Protein AF-A0A1I8CWQ1-F1 (afdb_monomer)

Foldseek 3Di:
DDDVVVVVVVVVVVVVVVVVVVPPDPPPDDPDDPPPPCDPPPPPPPFPFQDFDPAQVPEDFQFGQDPRTTGGDPPPDPLSVLRNPQAAQDPPLVVCLVVCPPPVCVVVCVVHVVVSVVVSDD

Mean predicted aligned error: 17.4 Å

Radius of gyration: 24.76 Å; Cα contacts (8 Å, |Δi|>4): 114; chains: 1; bounding box: 65×32×68 Å

Solvent-accessible surface area (backbone atoms only — not comparable to full-atom values): 7535 Å² total; per-residue (Å²): 136,85,58,65,70,58,55,54,51,52,51,52,53,53,55,52,55,59,58,55,60,73,69,57,70,77,80,77,81,78,75,70,76,73,78,77,73,82,64,75,78,78,82,73,84,65,85,66,72,69,49,75,31,92,45,44,84,74,26,61,90,46,25,34,48,51,96,50,26,17,37,70,55,78,66,84,45,72,64,48,40,55,45,57,66,42,48,60,76,48,80,69,34,85,76,46,42,86,41,41,80,33,87,88,39,27,73,57,34,61,72,26,18,20,41,57,52,63,68,66,72,134

pLDDT: mean 71.29, std 14.22, range [42.31, 90.44]

Sequence (122 aa):
MVNINLIGAILLVVFVSMSEAARRKPYRIGTAPPPLRSRPFPNNNRPEVAGNCITSAQCKQGFSCQNSMCVRIPVNTFRQWKLAQCRDTGKDCSKFTSLCHSSVYVDHLSTTCKRSCGLCKD

Structure (mmCIF, N/CA/C/O backbone):
data_AF-A0A1I8CWQ1-F1
#
_entry.id   AF-A0A1I8CWQ1-F1
#
loop_
_atom_site.group_PDB
_atom_site.id
_atom_site.type_symbol
_atom_site.label_atom_id
_atom_site.label_alt_id
_atom_site.label_comp_id
_atom_site.label_asym_id
_atom_site.label_entity_id
_atom_site.label_seq_id
_atom_site.pdbx_PDB_ins_code
_atom_site.Cartn_x
_atom_site.Cartn_y
_atom_site.Cartn_z
_atom_site.occupancy
_atom_site.B_iso_or_equiv
_atom_site.auth_seq_id
_atom_site.auth_comp_id
_atom_site.auth_asym_id
_atom_site.auth_atom_id
_atom_site.pdbx_PDB_model_num
ATOM 1 N N . MET A 1 1 ? -49.119 -6.119 44.381 1.00 56.56 1 MET A N 1
ATOM 2 C CA . MET A 1 1 ? -47.917 -6.219 45.240 1.00 56.56 1 MET A CA 1
ATOM 3 C 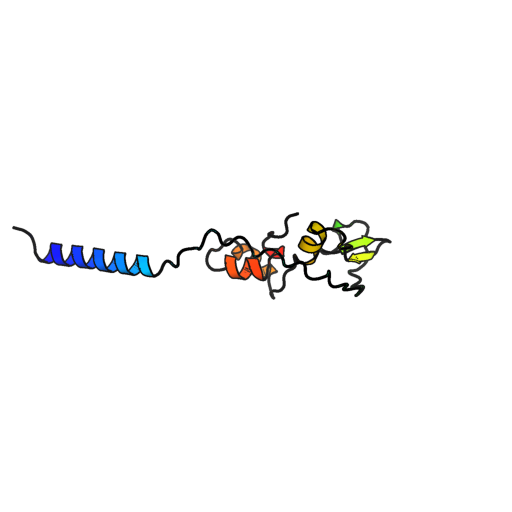C . MET A 1 1 ? -46.704 -6.231 44.322 1.00 56.56 1 MET A C 1
ATOM 5 O O . MET A 1 1 ? -46.547 -7.186 43.575 1.00 56.56 1 MET A O 1
ATOM 9 N N . VAL A 1 2 ? -45.930 -5.144 44.264 1.00 50.31 2 VAL A N 1
ATOM 10 C CA . VAL A 1 2 ? -44.756 -5.064 43.375 1.00 50.31 2 VAL A CA 1
ATOM 11 C C . VAL A 1 2 ? -43.576 -5.732 44.076 1.00 50.31 2 VAL A C 1
ATOM 13 O O . VAL A 1 2 ? -43.234 -5.372 45.199 1.00 50.31 2 VAL A O 1
ATOM 16 N N . ASN A 1 3 ? -42.997 -6.751 43.441 1.00 57.88 3 ASN A N 1
ATOM 17 C CA . ASN A 1 3 ? -41.911 -7.539 44.013 1.00 57.88 3 ASN A CA 1
ATOM 18 C C . ASN A 1 3 ? -40.603 -6.735 43.950 1.00 57.88 3 ASN A C 1
ATOM 20 O O . ASN A 1 3 ? -40.065 -6.495 42.872 1.00 57.88 3 ASN A O 1
ATOM 24 N N . ILE A 1 4 ? -40.099 -6.311 45.108 1.00 67.75 4 ILE A N 1
ATOM 25 C CA . ILE A 1 4 ? -38.902 -5.462 45.237 1.00 67.75 4 ILE A CA 1
ATOM 26 C C . ILE A 1 4 ? -37.662 -6.139 44.622 1.00 67.75 4 ILE A C 1
ATOM 28 O O . ILE A 1 4 ? -36.815 -5.462 44.040 1.00 67.75 4 ILE A O 1
ATOM 32 N N . ASN A 1 5 ? -37.600 -7.477 44.636 1.00 61.66 5 ASN A N 1
ATOM 33 C CA . ASN A 1 5 ? -36.517 -8.233 43.998 1.00 61.66 5 ASN A CA 1
ATOM 34 C C . ASN A 1 5 ? -36.539 -8.119 42.464 1.00 61.66 5 ASN A C 1
ATOM 36 O O . ASN A 1 5 ? -35.487 -8.126 41.827 1.00 61.66 5 ASN A O 1
ATOM 40 N N . LEU A 1 6 ? -37.726 -7.959 41.867 1.00 69.00 6 LEU A N 1
ATOM 41 C CA . LEU A 1 6 ? -37.881 -7.771 40.424 1.00 69.00 6 LEU A CA 1
ATOM 42 C C . LEU A 1 6 ? -37.396 -6.378 39.993 1.00 69.00 6 LEU A C 1
ATOM 44 O O . LEU A 1 6 ? -36.749 -6.248 38.959 1.00 69.00 6 LEU A O 1
ATOM 48 N N . ILE A 1 7 ? -37.636 -5.351 40.815 1.00 73.38 7 ILE A N 1
ATOM 49 C CA . ILE A 1 7 ? -37.144 -3.986 40.564 1.00 73.38 7 ILE A CA 1
ATOM 50 C C . ILE A 1 7 ? -35.610 -3.951 40.635 1.00 73.38 7 ILE A C 1
ATOM 52 O O . ILE A 1 7 ? -34.969 -3.364 39.764 1.00 73.38 7 ILE A O 1
ATOM 56 N N . GLY A 1 8 ? -35.015 -4.625 41.627 1.00 73.94 8 GLY A N 1
ATOM 57 C CA . GLY A 1 8 ? -33.558 -4.718 41.766 1.00 73.94 8 GLY A CA 1
ATOM 58 C C . GLY A 1 8 ? -32.882 -5.392 40.567 1.00 73.94 8 GLY A C 1
ATOM 59 O O . GLY A 1 8 ? -31.869 -4.898 40.073 1.00 73.94 8 GLY A O 1
ATOM 60 N N . ALA A 1 9 ? -33.477 -6.470 40.045 1.00 74.19 9 ALA A N 1
ATOM 61 C CA . ALA A 1 9 ? -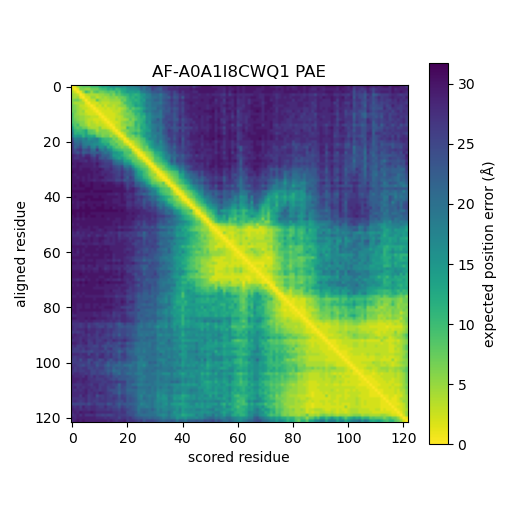32.974 -7.161 38.859 1.00 74.19 9 ALA A CA 1
ATOM 62 C C . ALA A 1 9 ? -33.071 -6.295 37.589 1.00 74.19 9 ALA A C 1
ATOM 64 O O . ALA A 1 9 ? -32.122 -6.245 36.808 1.00 74.19 9 ALA A O 1
ATOM 65 N N . ILE A 1 10 ? -34.180 -5.568 37.403 1.00 77.00 10 ILE A N 1
ATOM 66 C CA . ILE A 1 10 ? -34.369 -4.676 36.247 1.00 77.00 10 ILE A CA 1
ATOM 67 C C . ILE A 1 10 ? -33.348 -3.534 36.270 1.00 77.00 10 ILE A C 1
ATOM 69 O O . ILE A 1 10 ? -32.727 -3.249 35.246 1.00 77.00 10 ILE A O 1
ATOM 73 N N . LEU A 1 11 ? -33.122 -2.911 37.432 1.00 74.75 11 LEU A N 1
ATOM 74 C CA . LEU A 1 11 ? -32.134 -1.838 37.559 1.00 74.75 11 LEU A CA 1
ATOM 75 C C . LEU A 1 11 ? -30.717 -2.341 37.255 1.00 74.75 11 LEU A C 1
ATOM 77 O O . LEU A 1 11 ? -30.007 -1.697 36.485 1.00 74.75 11 LEU A O 1
ATOM 81 N N . LEU A 1 12 ? -30.322 -3.512 37.768 1.00 69.94 12 LEU A N 1
ATOM 82 C CA . LEU A 1 12 ? -29.010 -4.106 37.476 1.00 69.94 12 LEU A CA 1
ATOM 83 C C . LEU A 1 12 ? -28.791 -4.364 35.979 1.00 69.94 12 LEU A C 1
ATOM 85 O O . LEU A 1 12 ? -27.721 -4.042 35.464 1.00 69.94 12 LEU A O 1
ATOM 89 N N . VAL A 1 13 ? -29.793 -4.887 35.266 1.00 69.38 13 VAL A N 1
ATOM 90 C CA . VAL A 1 13 ? -29.691 -5.131 33.816 1.00 69.38 13 VAL A CA 1
ATOM 91 C C . VAL A 1 13 ? -29.505 -3.817 33.051 1.00 69.38 13 VAL A C 1
ATOM 93 O O . VAL A 1 13 ? -28.631 -3.732 32.188 1.00 69.38 13 VAL A O 1
ATOM 96 N N . VAL A 1 14 ? -30.248 -2.764 33.410 1.00 69.62 14 VAL A N 1
ATOM 97 C CA . VAL A 1 14 ? -30.105 -1.438 32.783 1.00 69.62 14 VAL A CA 1
ATOM 98 C C . VAL A 1 14 ? -28.712 -0.846 33.041 1.00 69.62 14 VAL A C 1
ATOM 100 O O . VAL A 1 14 ? -28.086 -0.336 32.109 1.00 69.62 14 VAL A O 1
ATOM 103 N N . PHE A 1 15 ? -28.176 -0.962 34.262 1.00 6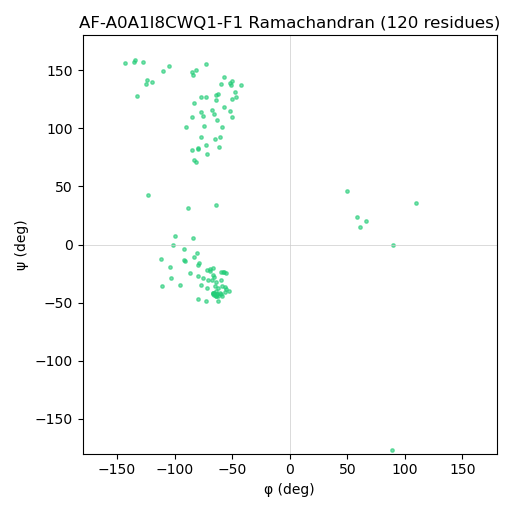3.84 15 PHE A N 1
ATOM 104 C CA . PHE A 1 15 ? -26.823 -0.488 34.589 1.00 63.84 15 PHE A CA 1
ATOM 105 C C . PHE A 1 15 ? -25.720 -1.247 33.828 1.00 63.84 15 PHE A C 1
ATOM 107 O O . PHE A 1 15 ? -24.769 -0.624 33.343 1.00 63.84 15 PHE A O 1
ATOM 114 N N . VAL A 1 16 ? -25.845 -2.569 33.662 1.00 61.38 16 VAL A N 1
ATOM 115 C CA . VAL A 1 16 ? -24.881 -3.368 32.882 1.00 61.38 16 VAL A CA 1
ATOM 116 C C . VAL A 1 16 ? -24.928 -2.989 31.395 1.00 61.38 16 VAL A C 1
ATOM 118 O O . VAL A 1 16 ? -23.876 -2.743 30.804 1.00 61.38 16 VAL A O 1
ATOM 121 N N . SER A 1 17 ? -26.117 -2.801 30.808 1.00 59.47 17 SER A N 1
ATOM 122 C CA . SER A 1 17 ? -26.249 -2.378 29.403 1.00 59.47 17 SER A CA 1
ATOM 123 C C . SER A 1 17 ? -25.697 -0.970 29.131 1.00 59.47 17 SER A C 1
ATOM 125 O O . SER A 1 17 ? -25.088 -0.735 28.084 1.00 59.47 17 SER A O 1
ATOM 127 N N . MET A 1 18 ? -25.842 -0.029 30.073 1.00 56.28 18 MET A N 1
ATOM 128 C CA . MET A 1 18 ? -25.227 1.306 29.964 1.00 56.28 18 MET A CA 1
ATOM 129 C C . MET A 1 18 ? -23.690 1.254 30.039 1.00 56.28 18 MET A C 1
ATOM 131 O O . MET A 1 18 ? -23.009 2.093 29.448 1.00 56.28 18 MET A O 1
ATOM 135 N N . SER A 1 19 ? -23.131 0.237 30.701 1.00 56.78 19 SER A N 1
ATOM 136 C CA . SER A 1 19 ? -21.681 0.030 30.818 1.00 56.78 19 SER A CA 1
ATOM 137 C C . SER A 1 19 ? -21.052 -0.512 29.523 1.00 56.78 19 SER A C 1
ATOM 139 O O . SER A 1 19 ? -19.894 -0.220 29.215 1.00 56.78 19 SER A O 1
ATOM 141 N N . GLU A 1 20 ? -21.809 -1.266 28.721 1.00 53.19 20 GLU A N 1
ATOM 142 C CA . GLU A 1 20 ? -21.353 -1.814 27.433 1.00 53.19 20 GLU A CA 1
ATOM 143 C C . GLU A 1 20 ? -21.393 -0.785 26.295 1.00 53.19 20 GLU A C 1
ATOM 145 O O . GLU A 1 20 ? -20.560 -0.834 25.382 1.00 53.19 20 GLU A O 1
ATOM 150 N N . ALA A 1 21 ? -22.285 0.207 26.381 1.00 53.28 21 ALA A N 1
ATOM 151 C CA . ALA A 1 21 ? -22.349 1.321 25.435 1.00 53.28 21 ALA A CA 1
ATOM 152 C C . ALA A 1 21 ? -21.105 2.232 25.501 1.00 53.28 21 ALA A C 1
ATOM 154 O O . ALA A 1 21 ? -20.700 2.790 24.483 1.00 53.28 21 ALA A O 1
ATOM 155 N N . ALA A 1 22 ? -20.438 2.320 26.658 1.00 53.97 22 ALA A N 1
ATOM 156 C CA . ALA A 1 22 ? -19.231 3.132 26.835 1.00 53.97 22 ALA A CA 1
ATOM 157 C C . ALA A 1 22 ? -17.942 2.484 26.281 1.00 53.97 22 ALA A C 1
ATOM 159 O O . ALA A 1 22 ? -16.94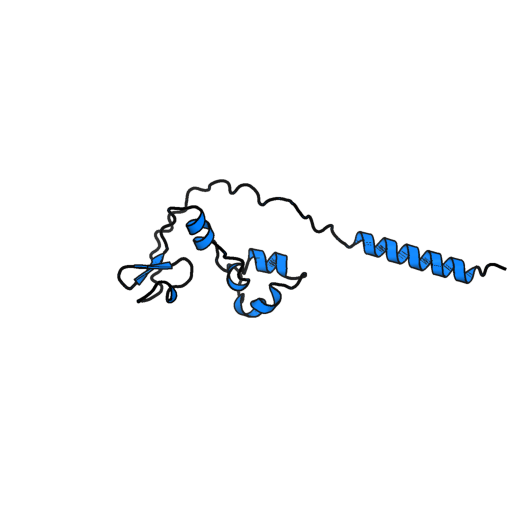0 3.173 26.093 1.00 53.97 22 ALA A O 1
ATOM 160 N N . ARG A 1 23 ? -17.937 1.169 25.994 1.00 51.94 23 ARG A N 1
ATOM 161 C CA . ARG A 1 23 ? -16.766 0.475 25.411 1.00 51.94 23 ARG A CA 1
ATOM 162 C C . ARG A 1 23 ? -16.754 0.430 23.890 1.00 51.94 23 ARG A C 1
ATOM 164 O O . ARG A 1 23 ? -15.709 0.140 23.305 1.00 51.94 23 ARG A O 1
ATOM 171 N N . ARG A 1 24 ? -17.871 0.726 23.224 1.00 46.97 24 ARG A N 1
ATOM 172 C CA . ARG A 1 24 ? -17.855 0.891 21.771 1.00 46.97 24 ARG A CA 1
ATOM 173 C C . ARG A 1 24 ? -17.269 2.263 21.468 1.00 46.97 24 ARG A C 1
ATOM 175 O O . ARG A 1 24 ? -17.982 3.259 21.426 1.00 46.97 24 ARG A O 1
ATOM 182 N N . LYS A 1 25 ? -15.946 2.308 21.259 1.00 43.25 25 LYS A N 1
ATOM 183 C CA . LYS A 1 25 ? -15.310 3.439 20.574 1.00 43.25 25 LYS A CA 1
ATOM 184 C C . LYS A 1 25 ? -16.151 3.723 19.325 1.00 43.25 25 LYS A C 1
ATOM 186 O O . LYS A 1 25 ? -16.390 2.780 18.566 1.00 43.25 25 LYS A O 1
ATOM 191 N N . PRO A 1 26 ? -16.617 4.962 19.103 1.00 46.09 26 PRO A N 1
ATOM 192 C CA . PRO A 1 26 ? -17.266 5.287 17.851 1.00 46.09 26 PRO A CA 1
ATOM 193 C C . PRO A 1 26 ? -16.268 4.958 16.745 1.00 46.09 26 PRO A C 1
ATOM 195 O O . PRO A 1 26 ? -15.163 5.507 16.705 1.00 46.09 26 PRO A O 1
ATOM 198 N N . TYR A 1 27 ? -16.641 4.020 15.878 1.00 49.41 27 TYR A N 1
ATOM 199 C CA . TYR A 1 27 ? -15.997 3.875 14.588 1.00 49.41 2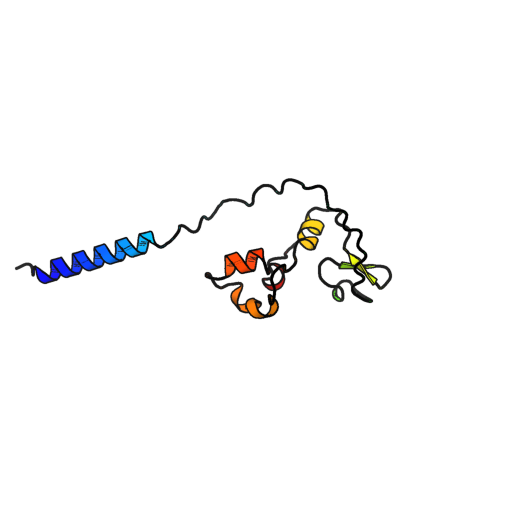7 TYR A CA 1
ATOM 200 C C . TYR A 1 27 ? -16.197 5.222 13.894 1.00 49.41 27 TYR A C 1
ATOM 202 O O . TYR A 1 27 ? -17.306 5.552 13.472 1.00 49.41 27 TYR A O 1
ATOM 210 N N . ARG A 1 28 ? -15.154 6.065 13.902 1.00 45.31 28 ARG A N 1
ATOM 211 C CA . ARG A 1 28 ? -15.148 7.336 13.180 1.00 45.31 28 ARG A CA 1
ATOM 212 C C . ARG A 1 28 ? -15.230 7.006 11.696 1.00 45.31 28 ARG A C 1
ATOM 214 O O . ARG A 1 28 ? -14.219 6.848 11.020 1.00 45.31 28 ARG A O 1
ATOM 221 N N . ILE A 1 29 ? -16.453 6.939 11.194 1.00 56.56 29 ILE A N 1
ATOM 222 C CA . ILE A 1 29 ? -16.737 7.148 9.785 1.00 56.56 29 ILE A CA 1
ATOM 223 C C . ILE A 1 29 ? -16.441 8.626 9.535 1.00 56.56 29 ILE A C 1
ATOM 225 O O . ILE A 1 29 ? -17.091 9.495 10.110 1.00 56.56 29 ILE A O 1
ATOM 229 N N . GLY A 1 30 ? -15.442 8.918 8.705 1.00 50.38 30 GLY A N 1
ATOM 230 C CA . GLY A 1 30 ? -15.381 10.225 8.051 1.00 50.38 30 GLY A CA 1
ATOM 231 C C . GLY A 1 30 ? -14.295 11.198 8.495 1.00 50.38 30 GLY A C 1
ATOM 232 O O . GLY A 1 30 ? -14.509 12.401 8.403 1.00 50.38 30 GLY A O 1
ATOM 233 N N . THR A 1 31 ? -13.093 10.746 8.850 1.00 42.31 31 THR A N 1
ATOM 234 C CA . THR A 1 31 ? -11.941 11.553 8.417 1.00 42.31 31 THR A CA 1
ATOM 235 C C . THR A 1 31 ? -11.522 11.034 7.059 1.00 42.31 31 THR A C 1
ATOM 237 O O . THR A 1 31 ? -10.887 9.982 6.963 1.00 42.31 31 THR A O 1
ATOM 240 N N . ALA A 1 32 ? -11.921 11.762 6.011 1.00 50.16 32 ALA A N 1
ATOM 241 C CA . ALA A 1 32 ? -11.281 11.651 4.712 1.00 50.16 32 ALA A CA 1
ATOM 242 C C . ALA A 1 32 ? -9.759 11.588 4.932 1.00 50.16 32 ALA A C 1
ATOM 244 O O . ALA A 1 32 ? -9.248 12.313 5.798 1.00 50.16 32 ALA A O 1
ATOM 245 N N . PRO A 1 33 ? -9.040 10.701 4.222 1.00 55.47 33 PRO A N 1
ATOM 246 C CA . PRO A 1 33 ? -7.595 10.645 4.339 1.00 55.47 33 PRO A CA 1
ATOM 247 C C . PRO A 1 33 ? -7.046 12.064 4.144 1.00 55.47 33 PRO A C 1
ATOM 249 O O . PRO A 1 33 ? -7.555 12.788 3.279 1.00 55.47 33 PRO A O 1
ATOM 252 N N . PRO A 1 34 ? -6.061 12.493 4.956 1.00 50.62 34 PRO A N 1
ATOM 253 C CA . PRO A 1 34 ? -5.466 13.810 4.793 1.00 50.62 34 PRO A CA 1
ATOM 254 C C . PRO A 1 34 ? -5.075 13.988 3.322 1.00 50.62 34 PRO A C 1
ATOM 256 O O . PRO A 1 34 ? -4.608 13.011 2.717 1.00 50.62 34 PRO A O 1
ATOM 259 N N . PRO A 1 35 ? -5.271 15.185 2.728 1.00 50.03 35 PRO A N 1
ATOM 260 C CA . PRO A 1 35 ? -4.815 15.435 1.372 1.00 50.03 35 PRO A CA 1
ATOM 261 C C . PRO A 1 35 ? -3.361 14.996 1.322 1.00 50.03 35 PRO A C 1
ATOM 263 O O . PRO A 1 35 ? -2.563 15.370 2.190 1.00 50.03 35 PRO A O 1
ATOM 266 N N . LEU A 1 36 ? -3.056 14.106 0.378 1.00 50.94 36 LEU A N 1
ATOM 267 C CA . LEU A 1 36 ? -1.710 13.610 0.164 1.00 50.94 36 LEU A CA 1
ATOM 268 C C . LEU A 1 36 ? -0.872 14.828 -0.181 1.00 50.94 36 LEU A C 1
ATOM 270 O O . LEU A 1 36 ? -0.831 15.259 -1.328 1.00 50.94 36 LEU A O 1
ATOM 274 N N . ARG A 1 37 ? -0.266 15.421 0.854 1.00 47.84 37 ARG A N 1
ATOM 275 C CA . ARG A 1 37 ? 0.728 16.474 0.745 1.00 47.84 37 ARG A CA 1
ATOM 276 C C . ARG A 1 37 ? 1.714 15.921 -0.259 1.00 47.84 37 ARG A C 1
ATOM 278 O O . ARG A 1 37 ? 2.339 14.898 0.025 1.00 47.84 37 ARG A O 1
ATOM 285 N N . SER A 1 38 ? 1.721 16.517 -1.446 1.00 49.53 38 SER A N 1
ATOM 286 C CA . SER A 1 38 ? 2.466 16.083 -2.618 1.00 49.53 38 SER A CA 1
ATOM 287 C C . SER A 1 38 ? 3.941 16.117 -2.261 1.00 49.53 38 SER A C 1
ATOM 289 O O . SER A 1 38 ? 4.637 17.111 -2.459 1.00 49.53 38 SER A O 1
ATOM 291 N N . ARG A 1 39 ? 4.402 15.039 -1.623 1.00 56.72 39 ARG A N 1
ATOM 292 C CA . ARG A 1 39 ? 5.815 14.796 -1.415 1.00 56.72 39 ARG A CA 1
ATOM 293 C C . ARG A 1 39 ? 6.389 14.659 -2.821 1.00 56.72 39 ARG A C 1
ATOM 295 O O . ARG A 1 39 ? 5.813 13.901 -3.606 1.00 56.72 39 ARG A O 1
ATOM 302 N N . PRO A 1 40 ? 7.470 15.382 -3.147 1.00 57.88 40 PRO A N 1
ATOM 303 C CA . PRO A 1 40 ? 8.179 15.180 -4.399 1.00 57.88 40 PRO A CA 1
ATOM 304 C C . PRO A 1 40 ? 8.406 13.683 -4.582 1.00 57.88 40 PRO A C 1
ATOM 306 O O . PRO A 1 40 ? 8.797 13.005 -3.626 1.00 57.88 40 PRO A O 1
ATOM 309 N N . PHE A 1 41 ? 8.078 13.162 -5.765 1.00 54.22 41 PHE A N 1
ATOM 310 C CA . PHE A 1 41 ? 8.232 11.747 -6.071 1.00 54.22 41 PHE A CA 1
ATOM 311 C C . PHE A 1 41 ? 9.670 11.332 -5.733 1.00 54.22 41 PHE A C 1
ATOM 313 O O . PHE A 1 41 ? 10.601 11.865 -6.340 1.00 54.22 41 PHE A O 1
ATOM 320 N N . PRO A 1 42 ? 9.892 10.440 -4.746 1.00 55.22 42 PRO A N 1
ATOM 321 C CA . PRO A 1 42 ? 11.235 9.982 -4.451 1.00 55.22 42 PRO A CA 1
ATOM 322 C C . PRO A 1 42 ? 11.701 9.187 -5.665 1.00 55.22 42 PRO A C 1
ATOM 324 O O . PRO A 1 42 ? 11.148 8.131 -5.981 1.00 55.22 42 PRO A O 1
ATOM 327 N N . ASN A 1 43 ? 12.691 9.729 -6.367 1.00 53.09 43 ASN A N 1
ATOM 328 C CA . ASN A 1 43 ? 13.325 9.072 -7.490 1.00 53.09 43 ASN A CA 1
ATOM 329 C C . ASN A 1 43 ? 14.194 7.922 -6.955 1.00 53.09 43 ASN A C 1
ATOM 331 O O . ASN A 1 43 ? 15.406 8.042 -6.796 1.00 53.09 43 ASN A O 1
ATOM 335 N N . ASN A 1 44 ? 13.552 6.806 -6.609 1.00 52.75 44 ASN A N 1
ATOM 336 C CA . ASN A 1 44 ? 14.240 5.570 -6.264 1.00 52.75 44 ASN A CA 1
ATOM 337 C C . ASN A 1 44 ? 14.631 4.846 -7.556 1.00 52.75 44 ASN A C 1
ATOM 339 O O . ASN A 1 44 ? 14.107 3.777 -7.870 1.00 52.75 44 ASN A O 1
ATOM 343 N N . ASN A 1 45 ? 15.611 5.427 -8.249 1.00 51.22 45 ASN A N 1
ATOM 344 C CA . ASN A 1 45 ? 16.396 4.853 -9.344 1.00 51.22 45 ASN A CA 1
ATOM 345 C C . ASN A 1 45 ? 17.251 3.650 -8.897 1.00 51.22 45 ASN A C 1
ATOM 347 O O . ASN A 1 45 ? 18.358 3.454 -9.387 1.00 51.22 45 ASN A O 1
ATOM 351 N N . ARG A 1 46 ? 16.784 2.831 -7.947 1.00 53.69 46 ARG A N 1
ATOM 352 C CA . ARG A 1 46 ? 17.430 1.548 -7.664 1.00 53.69 46 ARG A CA 1
ATOM 353 C C . ARG A 1 46 ? 16.861 0.531 -8.653 1.00 53.69 46 ARG A C 1
ATOM 355 O O . ARG A 1 46 ? 15.679 0.199 -8.517 1.00 53.69 46 ARG A O 1
ATOM 362 N N . PRO A 1 47 ? 17.650 0.053 -9.634 1.00 52.94 47 PRO A N 1
ATOM 363 C CA . PRO A 1 47 ? 17.216 -0.989 -10.546 1.00 52.94 47 PRO A CA 1
ATOM 364 C C . PRO A 1 47 ? 17.186 -2.297 -9.758 1.00 52.94 47 PRO A C 1
ATOM 366 O O . PRO A 1 47 ? 18.155 -3.042 -9.670 1.00 52.94 47 PRO A O 1
ATOM 369 N N . GLU A 1 48 ? 16.072 -2.535 -9.082 1.00 57.19 48 GLU A N 1
ATOM 370 C CA . GLU A 1 48 ? 15.794 -3.801 -8.421 1.00 57.19 48 GLU A CA 1
ATOM 371 C C . GLU A 1 48 ? 15.318 -4.754 -9.524 1.00 57.19 48 GLU A C 1
ATOM 373 O O . GLU A 1 48 ? 14.128 -4.853 -9.795 1.00 57.19 48 GLU A O 1
ATOM 378 N N . VAL A 1 49 ? 16.251 -5.357 -10.264 1.00 61.53 49 VAL A N 1
ATOM 379 C CA . VAL A 1 49 ? 15.918 -6.272 -11.367 1.00 61.53 49 VAL A CA 1
ATOM 380 C C . VAL A 1 49 ? 15.180 -7.475 -10.779 1.00 61.53 49 VAL A C 1
ATOM 382 O O . VAL A 1 49 ? 15.779 -8.314 -10.110 1.00 61.53 49 VAL A O 1
ATOM 385 N N . ALA A 1 50 ? 13.867 -7.555 -11.003 1.00 62.88 50 ALA A N 1
ATOM 386 C CA . ALA A 1 50 ? 13.010 -8.605 -10.444 1.00 62.88 50 ALA A CA 1
ATOM 387 C C . ALA A 1 50 ? 12.937 -9.859 -11.340 1.00 62.88 50 ALA A C 1
ATOM 389 O O . ALA A 1 50 ? 11.916 -10.541 -11.375 1.00 62.88 50 ALA A O 1
ATOM 390 N N . GLY A 1 51 ? 14.023 -10.155 -12.057 1.00 75.19 51 GLY A N 1
ATOM 391 C CA . GLY A 1 51 ? 14.096 -11.237 -13.034 1.00 75.19 51 GLY A CA 1
ATOM 392 C C . GLY A 1 51 ? 13.672 -10.827 -14.447 1.00 75.19 51 GLY A C 1
ATOM 393 O O . GLY A 1 51 ? 13.404 -9.660 -14.751 1.00 75.19 51 GLY A O 1
ATOM 394 N N . ASN A 1 52 ? 13.667 -11.828 -15.317 1.00 85.69 52 ASN A N 1
ATOM 395 C CA . ASN A 1 52 ? 13.265 -11.759 -16.713 1.00 85.69 52 ASN A CA 1
ATOM 396 C C . ASN A 1 52 ? 11.746 -11.921 -16.865 1.00 85.69 52 ASN A C 1
ATOM 398 O O . ASN A 1 52 ? 11.087 -12.617 -16.095 1.00 85.69 52 ASN A O 1
ATOM 402 N N . CYS A 1 53 ? 11.188 -11.265 -17.877 1.00 85.44 53 CYS A N 1
ATOM 403 C CA . CYS A 1 53 ? 9.756 -11.274 -18.154 1.00 85.44 53 CYS A CA 1
ATOM 404 C C . 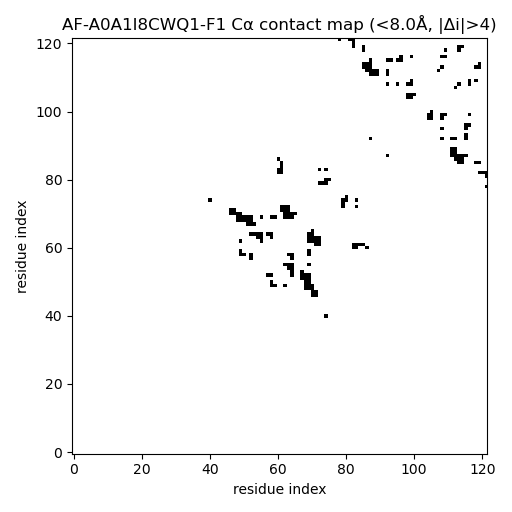CYS A 1 53 ? 9.480 -11.282 -19.658 1.00 85.44 53 CYS A C 1
ATOM 406 O O . CYS A 1 53 ? 10.292 -10.834 -20.462 1.00 85.44 53 CYS A O 1
ATOM 408 N N . ILE A 1 54 ? 8.300 -11.779 -20.011 1.00 84.38 54 ILE A N 1
ATOM 409 C CA . ILE A 1 54 ? 7.690 -11.738 -21.345 1.00 84.38 54 ILE A CA 1
ATOM 410 C C . ILE A 1 54 ? 6.483 -10.787 -21.311 1.00 84.38 54 ILE A C 1
ATOM 412 O O . ILE A 1 54 ? 6.233 -10.048 -22.256 1.00 84.38 54 ILE A O 1
ATOM 416 N N . THR A 1 55 ? 5.747 -10.765 -20.193 1.00 80.56 55 THR A N 1
ATOM 417 C CA . THR A 1 55 ? 4.591 -9.888 -19.963 1.00 80.56 55 THR A CA 1
ATOM 418 C C . THR A 1 55 ? 4.635 -9.255 -18.571 1.00 80.56 55 THR A C 1
ATOM 420 O O . THR A 1 55 ? 5.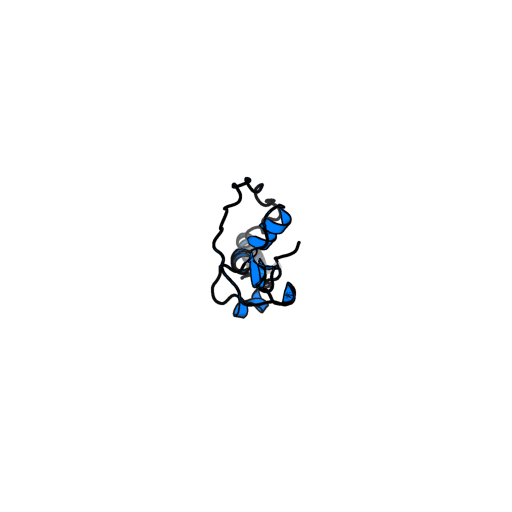234 -9.790 -17.637 1.00 80.56 55 THR A O 1
ATOM 423 N N . SER A 1 56 ? 3.953 -8.119 -18.399 1.00 71.31 56 SER A N 1
ATOM 424 C CA . SER A 1 56 ? 3.870 -7.376 -17.128 1.00 71.31 56 SER A CA 1
ATOM 425 C C . SER A 1 56 ? 3.270 -8.189 -15.977 1.00 71.31 56 SER A C 1
ATOM 427 O O . SER A 1 56 ? 3.537 -7.891 -14.819 1.00 71.31 56 SER A O 1
ATOM 429 N N . ALA A 1 57 ? 2.474 -9.218 -16.285 1.00 74.00 57 ALA A N 1
ATOM 430 C CA . ALA A 1 57 ? 1.842 -10.087 -15.293 1.00 74.00 57 ALA A CA 1
ATOM 431 C C . ALA A 1 57 ? 2.849 -10.983 -14.551 1.00 74.00 57 ALA A C 1
ATOM 433 O O . ALA A 1 57 ? 2.578 -11.423 -13.437 1.00 74.00 57 ALA A O 1
ATOM 434 N N . GLN A 1 58 ? 4.017 -11.236 -15.153 1.00 81.00 58 GLN A N 1
ATOM 435 C CA . GLN A 1 58 ? 5.097 -12.016 -14.538 1.00 81.00 58 GLN A CA 1
ATOM 436 C C . GLN A 1 58 ? 5.915 -11.187 -13.544 1.00 81.00 58 GLN A C 1
ATOM 438 O O . GLN A 1 58 ? 6.623 -11.736 -12.702 1.00 81.00 58 GLN A O 1
ATOM 443 N N . CYS A 1 59 ? 5.809 -9.861 -13.623 1.00 76.62 59 CYS A N 1
ATOM 444 C CA . CYS A 1 59 ? 6.507 -8.961 -12.730 1.00 76.62 59 CYS A CA 1
ATOM 445 C C . CYS A 1 59 ? 5.725 -8.762 -11.427 1.00 76.62 59 CYS A C 1
ATOM 447 O O . CYS A 1 59 ? 4.493 -8.718 -11.393 1.00 76.62 59 CYS A O 1
ATOM 449 N N . LYS A 1 60 ? 6.449 -8.591 -10.314 1.00 76.38 60 LYS A N 1
ATOM 450 C CA . LYS A 1 60 ? 5.830 -8.158 -9.054 1.00 76.38 60 LYS A CA 1
ATOM 451 C C . LYS A 1 60 ? 5.114 -6.818 -9.276 1.00 76.38 60 LYS A C 1
ATOM 453 O O . LYS A 1 60 ? 5.622 -5.959 -9.984 1.00 76.38 60 LYS A O 1
ATOM 458 N N . GLN A 1 61 ? 3.972 -6.599 -8.614 1.00 71.50 61 GLN A N 1
ATOM 459 C CA . GLN A 1 61 ? 3.296 -5.292 -8.670 1.00 71.50 61 GLN A CA 1
ATOM 460 C C . GLN A 1 61 ? 4.264 -4.148 -8.326 1.00 71.50 61 GLN A C 1
ATOM 462 O O . GLN A 1 61 ? 5.094 -4.288 -7.422 1.00 71.50 61 GLN A O 1
ATOM 467 N N . GLY A 1 62 ? 4.154 -3.044 -9.069 1.00 69.62 62 GLY A N 1
ATOM 468 C CA . GLY A 1 62 ? 5.122 -1.944 -9.052 1.00 69.62 62 GLY A CA 1
ATOM 469 C C . GLY A 1 62 ? 6.260 -2.095 -10.069 1.00 69.62 62 GLY A C 1
ATOM 470 O O . GLY A 1 62 ? 7.098 -1.197 -10.158 1.00 69.62 62 GLY A O 1
ATOM 471 N N . PHE A 1 63 ? 6.276 -3.184 -10.847 1.00 77.31 63 PHE A N 1
ATOM 472 C CA . PHE A 1 63 ? 7.217 -3.422 -11.939 1.00 77.31 63 PHE A CA 1
ATOM 473 C C . PHE A 1 63 ? 6.478 -3.700 -13.260 1.00 77.31 63 PHE A C 1
ATOM 475 O O . PHE A 1 63 ? 5.479 -4.415 -13.274 1.00 77.31 63 PHE A O 1
ATOM 482 N N . SER A 1 64 ? 6.965 -3.135 -14.364 1.00 79.62 64 SER A N 1
ATOM 483 C CA . SER A 1 64 ? 6.525 -3.417 -15.733 1.00 79.62 64 SER A CA 1
ATOM 484 C C . SER A 1 64 ? 7.608 -4.170 -16.490 1.00 79.62 64 SER A C 1
ATOM 486 O O . SER A 1 64 ? 8.798 -3.970 -16.248 1.00 79.62 64 SER A O 1
ATOM 488 N N . CYS A 1 65 ? 7.196 -5.009 -17.438 1.00 82.19 65 CYS A N 1
ATOM 489 C CA . CYS A 1 65 ? 8.147 -5.675 -18.308 1.00 82.19 65 CYS A CA 1
ATOM 490 C C . CYS A 1 65 ? 8.653 -4.697 -19.371 1.00 82.19 65 CYS A C 1
ATOM 492 O O . CYS A 1 65 ? 7.875 -4.242 -20.207 1.00 82.19 65 CYS A O 1
ATOM 494 N N . GLN A 1 66 ? 9.941 -4.360 -19.326 1.00 86.81 66 GLN A N 1
ATOM 495 C CA . GLN A 1 66 ? 10.589 -3.504 -20.314 1.00 86.81 66 GLN A CA 1
ATOM 496 C C . GLN A 1 66 ? 11.905 -4.146 -20.741 1.00 86.81 66 GLN A C 1
ATOM 498 O O . GLN A 1 66 ? 12.718 -4.511 -19.896 1.00 86.81 66 GLN A O 1
ATOM 503 N N . ASN A 1 67 ? 12.113 -4.295 -22.052 1.00 83.62 67 ASN A N 1
ATOM 504 C CA . ASN A 1 67 ? 13.302 -4.947 -22.616 1.00 83.62 67 ASN A CA 1
ATOM 505 C C . ASN A 1 67 ? 13.589 -6.315 -21.964 1.00 83.62 67 ASN A C 1
ATOM 507 O O . ASN A 1 67 ? 14.712 -6.601 -21.554 1.00 83.62 67 ASN A O 1
ATOM 511 N N . SER A 1 68 ? 12.539 -7.132 -21.816 1.00 87.50 68 SER A N 1
ATOM 512 C CA . SER A 1 68 ? 12.576 -8.468 -21.200 1.00 87.50 68 SER A CA 1
ATOM 513 C C . SER A 1 68 ? 13.028 -8.517 -19.732 1.00 87.50 68 SER A C 1
ATOM 515 O O . SER A 1 68 ? 13.325 -9.593 -19.211 1.00 87.50 68 SER A O 1
ATOM 517 N N . MET A 1 69 ? 13.046 -7.377 -19.037 1.00 82.50 69 MET A N 1
ATOM 518 C CA . MET A 1 69 ? 13.349 -7.272 -17.610 1.00 82.50 69 MET A CA 1
ATOM 519 C C . MET A 1 69 ? 12.225 -6.577 -16.846 1.00 82.50 69 MET A C 1
ATOM 521 O O . MET A 1 69 ? 11.623 -5.608 -17.314 1.00 82.50 69 MET A O 1
ATOM 525 N N . CYS A 1 70 ? 11.951 -7.063 -15.635 1.00 83.69 70 CYS A N 1
ATOM 526 C CA . CYS A 1 70 ? 11.024 -6.402 -14.727 1.00 83.69 70 CYS A CA 1
ATOM 527 C C . CYS A 1 70 ? 11.682 -5.154 -14.142 1.00 83.69 70 CYS A C 1
ATOM 529 O O . CYS A 1 70 ? 12.493 -5.235 -13.216 1.00 83.69 70 CYS A O 1
ATOM 531 N N . VAL A 1 71 ? 11.308 -3.996 -14.674 1.00 81.94 71 VAL A N 1
ATOM 532 C CA . VAL A 1 71 ? 11.763 -2.682 -14.209 1.00 81.94 71 VAL A CA 1
ATOM 533 C C . VAL A 1 71 ? 10.652 -1.998 -13.425 1.00 81.94 71 VAL A C 1
ATOM 535 O O . VAL A 1 71 ? 9.480 -2.286 -13.636 1.00 81.94 71 VAL A O 1
ATOM 538 N N . ARG A 1 72 ? 10.986 -1.102 -12.494 1.00 74.81 72 ARG A N 1
ATOM 539 C CA . ARG A 1 72 ? 9.972 -0.332 -11.751 1.00 74.81 72 ARG A CA 1
ATOM 540 C C . ARG A 1 72 ? 9.119 0.486 -12.727 1.00 74.81 72 ARG A C 1
ATOM 542 O O . ARG A 1 72 ? 9.660 1.099 -13.642 1.00 74.81 72 ARG A O 1
ATOM 549 N N . ILE A 1 73 ? 7.807 0.532 -12.502 1.00 74.38 73 ILE A N 1
ATOM 550 C CA . ILE A 1 73 ? 6.899 1.357 -13.314 1.00 74.38 73 ILE A CA 1
ATOM 551 C C . ILE A 1 73 ? 7.277 2.837 -13.107 1.00 74.38 73 ILE A C 1
ATOM 553 O O . ILE A 1 73 ? 7.371 3.268 -11.951 1.00 74.38 73 ILE A O 1
ATOM 557 N N . PRO A 1 74 ? 7.482 3.633 -14.175 1.00 69.44 74 PRO A N 1
ATOM 558 C CA . PRO A 1 74 ? 7.739 5.061 -14.037 1.00 69.44 74 PRO A CA 1
ATOM 559 C C . PRO A 1 74 ? 6.510 5.748 -13.434 1.00 69.44 74 PRO A C 1
ATOM 561 O O . PRO A 1 74 ? 5.403 5.637 -13.954 1.00 69.44 74 PRO A O 1
ATOM 564 N N . VAL A 1 75 ? 6.699 6.456 -12.319 1.00 74.62 75 VAL A N 1
ATOM 565 C CA . VAL A 1 75 ? 5.633 7.184 -11.615 1.00 74.62 75 VAL A CA 1
ATOM 566 C C . VAL A 1 75 ? 5.408 8.555 -12.262 1.00 74.62 75 VAL A C 1
ATOM 568 O O . VAL A 1 75 ? 5.801 9.580 -11.717 1.00 74.62 75 VAL A O 1
ATOM 571 N N . ASN A 1 76 ? 4.808 8.578 -13.456 1.00 72.12 76 ASN A N 1
ATOM 572 C CA . ASN A 1 76 ? 4.453 9.815 -14.165 1.00 72.12 76 ASN A CA 1
ATOM 573 C C . ASN A 1 76 ? 3.027 10.308 -13.850 1.00 72.12 76 ASN A C 1
ATOM 575 O O . ASN A 1 76 ? 2.697 11.464 -14.106 1.00 72.12 76 ASN A O 1
ATOM 579 N N . THR A 1 77 ? 2.205 9.465 -13.223 1.00 71.12 77 THR A N 1
ATOM 580 C CA . THR A 1 77 ? 0.862 9.804 -12.748 1.00 71.12 77 THR A CA 1
ATOM 581 C C . THR A 1 77 ? 0.669 9.462 -11.275 1.00 71.12 77 THR A C 1
ATOM 583 O O . THR A 1 77 ? 1.295 8.563 -10.707 1.00 71.12 77 THR A O 1
ATOM 586 N N . PHE A 1 78 ? -0.293 10.144 -10.655 1.00 71.94 78 PHE A N 1
ATOM 587 C CA . PHE A 1 78 ? -0.714 9.866 -9.286 1.00 71.94 78 PHE A CA 1
ATOM 588 C C . PHE A 1 78 ? -1.223 8.425 -9.096 1.00 71.94 78 PHE A C 1
ATOM 590 O O . PHE A 1 78 ? -0.949 7.809 -8.065 1.00 71.94 78 PHE A O 1
ATOM 597 N N . ARG A 1 79 ? -1.907 7.853 -10.101 1.00 71.25 79 ARG A N 1
ATOM 598 C CA . ARG A 1 79 ? -2.366 6.454 -10.054 1.00 71.25 79 ARG A CA 1
ATOM 599 C C . ARG A 1 79 ? -1.187 5.490 -9.958 1.00 71.25 79 ARG A C 1
ATOM 601 O O . ARG A 1 79 ? -1.153 4.665 -9.052 1.00 71.25 79 ARG A O 1
ATOM 608 N N . GLN A 1 80 ? -0.174 5.652 -10.809 1.00 72.56 80 GLN A N 1
ATOM 609 C CA . GLN A 1 80 ? 1.030 4.814 -10.768 1.00 72.56 80 GLN A CA 1
ATOM 610 C C . GLN A 1 80 ? 1.797 4.950 -9.457 1.00 72.56 80 GLN A C 1
ATOM 612 O O . GLN A 1 80 ? 2.311 3.963 -8.945 1.00 72.56 80 GLN A O 1
ATOM 617 N N . TRP A 1 81 ? 1.863 6.150 -8.882 1.00 68.81 81 TRP A N 1
ATOM 618 C CA . TRP A 1 81 ? 2.474 6.335 -7.570 1.00 68.81 81 TRP A CA 1
ATOM 619 C C . TRP A 1 81 ? 1.699 5.632 -6.462 1.00 68.81 81 TRP A C 1
ATOM 621 O O . TRP A 1 81 ? 2.304 4.973 -5.617 1.00 68.81 81 TRP A O 1
ATOM 631 N N . LYS A 1 82 ? 0.363 5.703 -6.500 1.00 76.19 82 LYS A N 1
ATOM 632 C CA . LYS A 1 82 ? -0.503 4.959 -5.584 1.00 76.19 82 LYS A CA 1
ATOM 633 C C . LYS A 1 82 ? -0.246 3.454 -5.702 1.00 76.19 82 LYS A C 1
ATOM 635 O O . LYS A 1 82 ? -0.080 2.810 -4.673 1.00 76.19 82 LYS A O 1
ATOM 640 N N . LEU A 1 83 ? -0.120 2.914 -6.918 1.00 72.69 83 LEU A N 1
ATOM 641 C CA . LEU A 1 83 ? 0.262 1.513 -7.161 1.00 72.69 83 LEU A CA 1
ATOM 642 C C . LEU A 1 83 ? 1.674 1.182 -6.666 1.00 72.69 83 LEU A C 1
ATOM 644 O O . LEU A 1 83 ? 1.861 0.167 -6.004 1.00 72.69 83 LEU A O 1
ATOM 648 N N . ALA A 1 84 ? 2.662 2.040 -6.923 1.00 71.69 84 ALA A N 1
ATOM 649 C CA . ALA A 1 84 ? 4.043 1.843 -6.479 1.00 71.69 84 ALA A CA 1
ATOM 650 C C . ALA A 1 84 ? 4.179 1.862 -4.946 1.00 71.69 84 ALA A C 1
ATOM 652 O O . ALA A 1 84 ? 5.015 1.160 -4.376 1.00 71.69 84 ALA A O 1
ATOM 653 N N . GLN A 1 85 ? 3.343 2.646 -4.262 1.00 76.38 85 GLN A N 1
ATOM 654 C CA . GLN A 1 85 ? 3.240 2.653 -2.802 1.00 76.38 85 GLN A CA 1
ATOM 655 C C . GLN A 1 85 ? 2.344 1.544 -2.249 1.00 76.38 85 GLN A C 1
ATOM 657 O O . GLN A 1 85 ? 2.336 1.307 -1.036 1.00 76.38 85 GLN A O 1
ATOM 662 N N . CYS A 1 86 ? 1.605 0.854 -3.114 1.00 81.50 86 CYS A N 1
ATOM 663 C CA . CYS A 1 86 ? 0.741 -0.238 -2.721 1.00 81.50 86 CYS A CA 1
ATOM 664 C C . CYS A 1 86 ? 1.532 -1.541 -2.639 1.00 81.50 86 CYS A C 1
ATOM 666 O O . CYS A 1 86 ? 1.564 -2.370 -3.547 1.00 81.50 86 CYS A O 1
ATOM 668 N N . ARG A 1 87 ? 2.215 -1.697 -1.508 1.00 84.44 87 ARG A N 1
ATOM 669 C CA . ARG A 1 87 ? 2.957 -2.901 -1.155 1.00 84.44 87 ARG A CA 1
ATOM 670 C C . ARG A 1 87 ? 2.675 -3.292 0.281 1.00 84.44 87 ARG A C 1
ATOM 672 O O . ARG A 1 87 ? 2.324 -2.447 1.106 1.00 84.44 87 ARG A O 1
ATOM 679 N N . ASP A 1 88 ? 2.919 -4.557 0.572 1.00 85.81 88 ASP A N 1
ATOM 680 C CA . ASP A 1 88 ? 2.969 -5.035 1.942 1.00 85.81 88 ASP A CA 1
ATOM 681 C C . ASP A 1 88 ? 4.261 -4.537 2.600 1.00 85.81 88 ASP A C 1
ATOM 683 O O . ASP A 1 88 ? 5.359 -4.668 2.053 1.00 85.81 88 ASP A O 1
ATOM 687 N N . THR A 1 89 ? 4.116 -3.897 3.753 1.00 86.31 89 THR A N 1
ATOM 688 C CA . THR A 1 89 ? 5.209 -3.484 4.638 1.00 86.31 89 THR A CA 1
ATOM 689 C C . THR A 1 89 ? 5.319 -4.393 5.860 1.00 86.31 89 THR A C 1
ATOM 691 O O . THR A 1 89 ? 6.372 -4.425 6.495 1.00 86.31 89 THR A O 1
ATOM 694 N N . GLY A 1 90 ? 4.252 -5.129 6.183 1.00 84.38 90 GLY A N 1
ATOM 695 C CA . GLY A 1 90 ? 4.225 -6.123 7.248 1.00 84.38 90 GLY A CA 1
ATOM 696 C C . GLY A 1 90 ? 5.009 -7.389 6.898 1.00 84.38 90 GLY A C 1
ATOM 697 O O . GLY A 1 90 ? 5.196 -7.739 5.731 1.00 84.38 90 GLY A O 1
ATOM 698 N N . LYS A 1 91 ? 5.459 -8.096 7.936 1.00 84.69 91 LYS A N 1
ATOM 699 C CA . LYS A 1 91 ? 5.975 -9.463 7.807 1.00 84.69 91 LYS A CA 1
ATOM 700 C C . LYS A 1 91 ? 4.795 -10.434 7.762 1.00 84.69 91 LYS A C 1
ATOM 702 O O . LYS A 1 91 ? 3.744 -10.148 8.324 1.00 84.69 91 LYS A O 1
ATOM 707 N N . ASP A 1 92 ? 4.966 -11.562 7.078 1.00 87.19 92 ASP A N 1
ATOM 708 C CA . ASP A 1 92 ? 3.976 -12.647 7.046 1.00 87.19 92 ASP A CA 1
ATOM 709 C C . ASP A 1 92 ? 2.575 -12.264 6.523 1.00 87.19 92 ASP A C 1
ATOM 711 O O . ASP A 1 92 ? 1.605 -12.971 6.785 1.00 87.19 92 ASP A O 1
ATOM 715 N N . CYS A 1 93 ? 2.443 -11.200 5.722 1.00 87.25 93 CYS A N 1
ATOM 716 C CA . CYS A 1 93 ? 1.146 -10.772 5.182 1.00 87.25 93 CYS A CA 1
ATOM 717 C C . CYS A 1 93 ? 0.399 -11.876 4.402 1.00 87.25 93 CYS A C 1
ATOM 719 O O . CYS A 1 93 ? -0.827 -11.864 4.349 1.00 87.25 93 CYS A O 1
ATOM 721 N N . SER A 1 94 ? 1.106 -12.871 3.853 1.00 87.94 94 SER A N 1
ATOM 722 C CA . SER A 1 94 ? 0.515 -14.052 3.201 1.00 87.94 94 SER A CA 1
ATOM 723 C C . SER A 1 94 ? -0.243 -14.992 4.147 1.00 87.94 94 SER A C 1
ATOM 725 O O . SER A 1 94 ? -1.037 -15.800 3.680 1.00 87.94 94 SER A O 1
ATOM 727 N N . LYS A 1 95 ? 0.016 -14.934 5.460 1.00 89.06 95 LYS A N 1
ATOM 728 C CA . LYS A 1 95 ? -0.689 -15.734 6.478 1.00 89.06 95 LYS A CA 1
ATOM 729 C C . LYS A 1 95 ? -1.966 -15.050 6.961 1.00 89.06 95 LYS A C 1
ATOM 731 O O . LYS A 1 95 ? -2.880 -15.714 7.436 1.00 89.06 95 LYS A O 1
ATOM 736 N N . PHE A 1 96 ? -2.024 -13.726 6.838 1.00 87.38 96 PHE A N 1
ATOM 737 C CA . PHE A 1 96 ? -3.101 -12.896 7.376 1.00 87.38 96 PHE A CA 1
ATOM 738 C C . PHE A 1 96 ? -4.146 -12.494 6.326 1.00 87.38 96 PHE A C 1
ATOM 740 O O . PHE A 1 96 ? -5.055 -11.727 6.626 1.00 87.38 96 PHE A O 1
ATOM 747 N N . THR A 1 97 ? -4.064 -13.034 5.110 1.00 86.31 97 THR A N 1
ATOM 748 C CA . THR A 1 97 ? -4.982 -12.756 3.993 1.00 86.31 97 THR A CA 1
ATOM 749 C C . THR A 1 97 ? -6.447 -13.014 4.351 1.00 86.31 97 THR A C 1
ATOM 751 O O . THR A 1 97 ? -7.323 -12.239 3.983 1.00 86.31 97 THR A O 1
ATOM 754 N N . SER A 1 98 ? -6.727 -14.068 5.122 1.00 89.69 98 SER A N 1
ATOM 755 C CA . SER A 1 98 ? -8.080 -14.396 5.597 1.00 89.69 98 SER A CA 1
ATOM 756 C C . SER A 1 98 ? -8.599 -13.434 6.672 1.00 89.69 98 SER A C 1
ATOM 758 O O . SER A 1 98 ? -9.806 -13.304 6.863 1.00 89.69 98 SER A O 1
ATOM 760 N N . LEU A 1 99 ? -7.699 -12.734 7.364 1.00 89.69 99 LEU A N 1
ATOM 761 C CA . LEU A 1 99 ? -8.014 -11.813 8.455 1.00 89.69 99 LEU A CA 1
ATOM 762 C C . LEU A 1 99 ? -8.210 -10.372 7.979 1.00 89.69 99 LEU A C 1
ATOM 764 O O . LEU A 1 99 ? -8.623 -9.524 8.767 1.00 89.69 99 LEU A O 1
ATOM 768 N N . CYS A 1 100 ? -7.995 -10.098 6.691 1.00 87.31 100 CYS A N 1
ATOM 769 C CA . CYS A 1 100 ? -8.196 -8.783 6.084 1.00 87.31 100 CYS A CA 1
ATOM 770 C C . CYS A 1 100 ? -9.624 -8.234 6.250 1.00 87.31 100 CYS A C 1
ATOM 772 O O . CYS A 1 100 ? -9.813 -7.021 6.239 1.00 87.31 100 CYS A O 1
ATOM 774 N N . HIS A 1 101 ? -10.616 -9.110 6.446 1.00 87.44 101 HIS A N 1
ATOM 775 C CA . HIS A 1 101 ? -12.015 -8.742 6.694 1.00 87.44 101 HIS A CA 1
ATOM 776 C C . HIS A 1 101 ? -12.426 -8.831 8.173 1.00 87.44 101 HIS A C 1
ATOM 778 O O . HIS A 1 101 ? -13.573 -8.550 8.512 1.00 87.44 101 HIS A O 1
ATOM 784 N N . SER A 1 102 ? -11.512 -9.223 9.066 1.00 87.75 102 SER A N 1
ATOM 785 C CA . SER A 1 102 ? -11.790 -9.302 10.499 1.00 87.75 102 SER A CA 1
ATOM 786 C C . SER A 1 102 ? -11.762 -7.909 11.118 1.00 87.75 102 SER A C 1
ATOM 788 O O . SER A 1 102 ? -10.764 -7.201 11.006 1.00 87.75 102 SER A O 1
ATOM 790 N N . SER A 1 103 ? -12.823 -7.529 11.831 1.00 87.06 103 SER A N 1
ATOM 791 C CA . SER A 1 103 ? -12.939 -6.217 12.490 1.00 87.06 103 SER A CA 1
ATOM 792 C C . SER A 1 103 ? -11.815 -5.924 13.489 1.00 87.06 103 SER A C 1
ATOM 794 O O . SER A 1 103 ? -11.513 -4.765 13.747 1.00 87.06 103 SER A O 1
ATOM 796 N N . VAL A 1 104 ? -11.172 -6.963 14.026 1.00 89.62 104 VAL A N 1
ATOM 797 C CA . VAL A 1 104 ? -10.055 -6.842 14.973 1.00 89.62 104 VAL A CA 1
ATOM 798 C C . VAL A 1 104 ? -8.747 -6.477 14.266 1.00 89.62 104 VAL A C 1
ATOM 800 O O . VAL A 1 104 ? -7.926 -5.746 14.814 1.00 89.62 104 VAL A O 1
ATOM 803 N N . TYR A 1 105 ? -8.546 -6.977 13.046 1.00 84.50 105 TYR A N 1
ATOM 804 C CA . TYR A 1 105 ? -7.266 -6.889 12.340 1.00 84.50 105 TYR A CA 1
ATOM 805 C C . TYR A 1 105 ? -7.302 -5.968 11.122 1.00 84.50 105 TYR A C 1
ATOM 807 O O . TYR A 1 105 ? -6.242 -5.610 10.613 1.00 84.50 105 TYR A O 1
ATOM 815 N N . VAL A 1 106 ? -8.487 -5.546 10.674 1.00 85.38 106 VAL A N 1
ATOM 816 C CA . VAL A 1 106 ? -8.676 -4.738 9.464 1.00 85.38 106 VAL A CA 1
ATOM 817 C C . VAL A 1 106 ? -7.874 -3.438 9.495 1.00 85.38 106 VAL A C 1
ATOM 819 O O . VAL A 1 106 ? -7.226 -3.111 8.507 1.00 85.38 106 VAL A O 1
ATOM 822 N N . ASP A 1 107 ? -7.806 -2.732 10.625 1.00 87.69 107 ASP A N 1
ATOM 823 C CA . ASP A 1 107 ? -7.045 -1.477 10.731 1.00 87.69 107 ASP A CA 1
ATOM 824 C C . ASP A 1 107 ? -5.533 -1.709 10.590 1.00 87.69 107 ASP A C 1
ATOM 826 O O . ASP A 1 107 ? -4.817 -0.976 9.899 1.00 87.69 107 ASP A O 1
ATOM 830 N N . HIS A 1 108 ? -5.028 -2.776 11.212 1.00 88.38 108 HIS A N 1
ATOM 831 C CA . HIS A 1 108 ? -3.610 -3.105 11.148 1.00 88.38 108 HIS A CA 1
ATOM 832 C C . HIS A 1 108 ? -3.225 -3.643 9.766 1.00 88.38 108 HIS A C 1
ATOM 834 O O . HIS A 1 108 ? -2.279 -3.158 9.143 1.00 88.38 108 HIS A O 1
ATOM 840 N N . LEU A 1 109 ? -3.987 -4.601 9.242 1.00 88.50 109 LEU A N 1
ATOM 841 C CA . LEU A 1 109 ? -3.704 -5.242 7.962 1.00 88.50 109 LEU A CA 1
ATOM 842 C C . LEU A 1 109 ? -3.962 -4.305 6.778 1.00 88.50 109 LEU A C 1
ATOM 844 O O . LEU A 1 109 ? -3.231 -4.361 5.795 1.00 88.50 109 LEU A O 1
ATOM 848 N N . SER A 1 110 ? -4.908 -3.370 6.877 1.00 85.06 110 SER A N 1
ATOM 849 C CA . SER A 1 110 ? -5.116 -2.361 5.829 1.00 85.06 110 SER A CA 1
ATOM 850 C C . SER A 1 110 ? -3.982 -1.344 5.722 1.00 85.06 110 SER A C 1
ATOM 852 O O . SER A 1 110 ? -3.799 -0.727 4.674 1.00 85.06 110 SER A O 1
ATOM 854 N N . THR A 1 111 ? -3.185 -1.168 6.776 1.00 85.81 111 THR A N 1
ATOM 855 C CA . THR A 1 111 ? -2.038 -0.253 6.767 1.00 85.81 111 THR A CA 1
ATOM 856 C C . THR A 1 111 ? -0.728 -0.961 6.439 1.00 85.81 111 THR A C 1
ATOM 858 O O . THR A 1 111 ? 0.107 -0.377 5.742 1.00 85.81 111 THR A O 1
ATOM 861 N N . THR A 1 112 ? -0.559 -2.213 6.872 1.00 88.00 112 THR A N 1
ATOM 862 C CA . THR A 1 112 ? 0.685 -2.984 6.688 1.00 88.00 112 THR A CA 1
ATOM 863 C C . THR A 1 112 ? 0.639 -4.029 5.580 1.00 88.00 112 THR A C 1
ATOM 865 O O . THR A 1 112 ? 1.669 -4.297 4.971 1.00 88.00 112 THR A O 1
ATOM 868 N N . CYS A 1 113 ? -0.524 -4.589 5.267 1.00 90.44 113 CYS A N 1
ATOM 869 C CA . CYS A 1 113 ? -0.701 -5.684 4.311 1.00 90.44 113 CYS A CA 1
ATOM 870 C C . CYS A 1 113 ? -1.683 -5.295 3.190 1.00 90.44 113 CYS A C 1
ATOM 872 O O . CYS A 1 113 ? -2.563 -6.062 2.799 1.00 90.44 113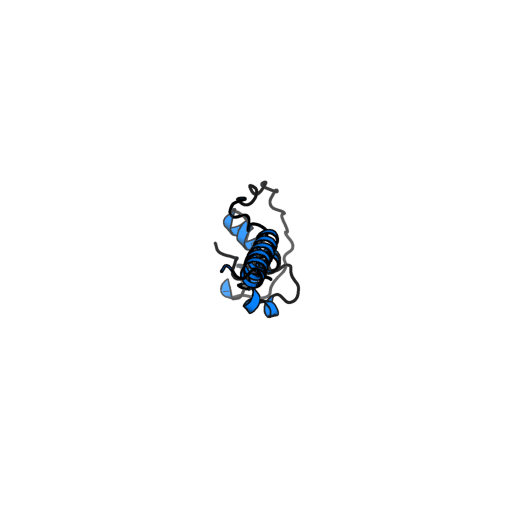 CYS A O 1
ATOM 874 N N . LYS A 1 114 ? -1.547 -4.063 2.679 1.00 86.94 114 LYS A N 1
ATOM 875 C CA . LYS A 1 114 ? -2.435 -3.462 1.666 1.00 86.94 114 LYS A CA 1
ATOM 876 C C . LYS A 1 114 ? -2.616 -4.337 0.433 1.00 86.94 114 LYS A C 1
ATOM 878 O O . LYS A 1 114 ? -3.715 -4.412 -0.113 1.00 86.94 114 LYS A O 1
ATOM 883 N N . ARG A 1 115 ? -1.533 -4.968 -0.017 1.00 83.62 115 ARG A N 1
ATOM 884 C CA . A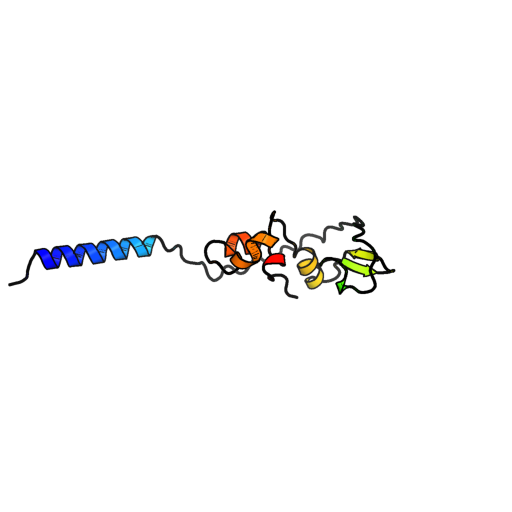RG A 1 115 ? -1.528 -5.778 -1.229 1.00 83.62 115 ARG A CA 1
ATOM 885 C C . ARG A 1 115 ? -2.120 -7.149 -0.950 1.00 83.62 115 ARG A C 1
ATOM 887 O O . ARG A 1 115 ? -3.009 -7.556 -1.694 1.00 83.62 115 ARG A O 1
ATOM 894 N N . SER A 1 116 ? -1.705 -7.812 0.127 1.00 87.31 116 SER A N 1
ATOM 895 C CA . SER A 1 116 ? -2.310 -9.079 0.558 1.00 87.31 116 SER A CA 1
ATOM 896 C C . SER A 1 116 ? -3.816 -8.954 0.790 1.00 87.31 116 SER A C 1
ATOM 898 O O . SER A 1 116 ? -4.563 -9.854 0.431 1.00 87.31 116 SER A O 1
ATOM 900 N N . CYS A 1 117 ? -4.278 -7.819 1.314 1.00 86.69 117 CYS A N 1
ATOM 901 C CA . CYS A 1 117 ? -5.698 -7.555 1.534 1.00 86.69 117 CYS A CA 1
ATOM 902 C C . CYS A 1 117 ? -6.451 -7.029 0.303 1.00 86.69 117 CYS A C 1
ATOM 904 O O . CYS A 1 117 ? -7.615 -6.655 0.421 1.00 86.69 117 CYS A O 1
ATOM 906 N N . GLY A 1 118 ? -5.816 -6.961 -0.873 1.00 84.94 118 GLY A N 1
ATOM 907 C CA . GLY A 1 118 ? -6.477 -6.533 -2.110 1.00 84.94 118 GLY A CA 1
ATOM 908 C C . GLY A 1 118 ? -6.929 -5.066 -2.120 1.00 84.94 118 GLY A C 1
ATOM 909 O O . GLY A 1 118 ? -7.787 -4.691 -2.916 1.00 84.94 118 GLY A O 1
ATOM 910 N N . LEU A 1 119 ? -6.353 -4.221 -1.260 1.00 84.25 119 LEU A N 1
ATOM 911 C CA . LEU A 1 119 ? -6.673 -2.788 -1.162 1.00 84.25 119 LEU A CA 1
ATOM 912 C C . LEU A 1 119 ? -5.966 -1.952 -2.240 1.00 84.25 119 LEU A C 1
ATOM 914 O O . LEU A 1 119 ? -6.225 -0.758 -2.398 1.00 84.25 119 LEU A O 1
ATOM 918 N N . CYS A 1 120 ? -5.076 -2.586 -2.999 1.00 78.69 120 CYS A N 1
ATOM 919 C CA . CYS A 1 120 ? -4.421 -2.024 -4.167 1.00 78.69 120 CYS A CA 1
ATOM 920 C C . CYS A 1 120 ? -5.354 -2.094 -5.377 1.00 78.69 120 CYS A C 1
ATOM 922 O O . CYS A 1 120 ? -5.271 -3.030 -6.166 1.00 78.69 120 CYS A O 1
ATOM 924 N N . LYS A 1 121 ? -6.257 -1.116 -5.502 1.00 63.16 121 LYS A N 1
ATOM 925 C CA . LYS A 1 121 ? -7.063 -0.895 -6.713 1.00 63.16 121 LYS A CA 1
ATOM 926 C C . LYS A 1 121 ? -6.810 0.494 -7.317 1.00 63.16 121 LYS A C 1
ATOM 928 O O . LYS A 1 121 ? -6.639 1.483 -6.581 1.00 63.16 121 LYS A O 1
ATOM 933 N N . ASP A 1 122 ? -6.759 0.494 -8.648 1.00 53.16 122 ASP A N 1
ATOM 934 C CA . ASP A 1 122 ? -6.458 1.599 -9.575 1.00 53.16 122 ASP A CA 1
ATOM 935 C C . ASP A 1 122 ? -7.448 2.773 -9.553 1.00 53.16 122 ASP A C 1
ATOM 937 O O . ASP A 1 122 ? -8.652 2.560 -9.295 1.00 53.16 122 ASP A O 1
#

Secondary structure (DSSP, 8-state):
---HHHHHHHHHHHHHHHHHHTTS----TT--PPP----------------B-SSGGGSPTTEEEETTEEEEPP--SHHHHHHHH-S--SSSTTTSGGGGG-TTTHHHHHHH-TTTTT----